Protein AF-A0A7W8P2T5-F1 (afdb_monomer)

Sequence (110 aa):
MDEAVARYMRSMHKDQQDLMAALVGTMAVGETKPWSVKHTLPIENGHGQVRVTRAVNSALALCKDFVFSVQDGDGLNAPERWFTASACQQDKGWKWATAEPAVARWGNLQ

Nearest PDB structures (foldseek):
  4hvn-assembly1_B  TM=5.488E-01  e=8.403E-01  Catenulispora acidiphila DSM 44928
  3oml-assembly1_A  TM=3.250E-01  e=1.442E+00  Drosophila melanogaster
  6tlb-assembly1_C-2  TM=4.219E-01  e=3.423E+00  Plasmodium falciparum 3D7

Foldseek 3Di:
DPVVVVVVVVLQDQVNQVQVQQVQQPDDAQDKDKDWDDDPDRQNIWIWMKHFHDWDDDPVWIKTKIKIWTFRDDDPPGDIFIKIFMWTADPVGIGTDDIGGPDPPPPDPD

pLDDT: mean 79.77, std 17.21, range [36.56, 97.88]

Secondary structure (DSSP, 8-state):
--HHHHHHHHT--HHHHHHHHHHHHHPPTT-EEEEEE--SSGGG-EEEEEEEEEEEE-SS-EEEEEEEEEESSSSTTPPEEEEEEEEEEETTEEEEEEEEE-----S---

Organism: NCBI:txid2782701

Solvent-accessible surface area (backbone atoms only — not comparable to full-atom values): 6421 Å² total; per-residue (Å²): 130,63,67,70,57,62,49,47,65,71,63,58,51,70,65,58,43,43,51,50,14,44,52,55,64,73,50,54,72,73,40,71,47,78,48,74,47,86,51,98,55,73,92,69,42,43,34,38,43,35,31,30,73,39,75,48,81,54,100,89,36,49,32,34,36,29,39,37,39,39,32,60,61,92,54,100,78,32,60,71,48,52,29,36,34,35,24,31,53,50,101,93,45,35,37,63,72,51,78,46,76,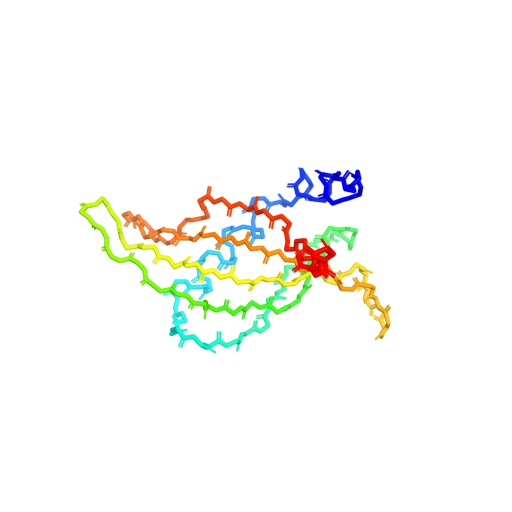55,69,84,89,83,80,80,92,123

Radius of gyration: 14.6 Å; Cα contacts (8 Å, |Δi|>4): 197; chains: 1; bounding box: 36×36×37 Å

Mean predicted aligned error: 8.07 Å

Structure (mmCIF, N/CA/C/O backbone):
data_AF-A0A7W8P2T5-F1
#
_entry.id   AF-A0A7W8P2T5-F1
#
loop_
_atom_site.group_PDB
_atom_site.id
_atom_site.type_symbol
_atom_site.label_atom_id
_atom_sit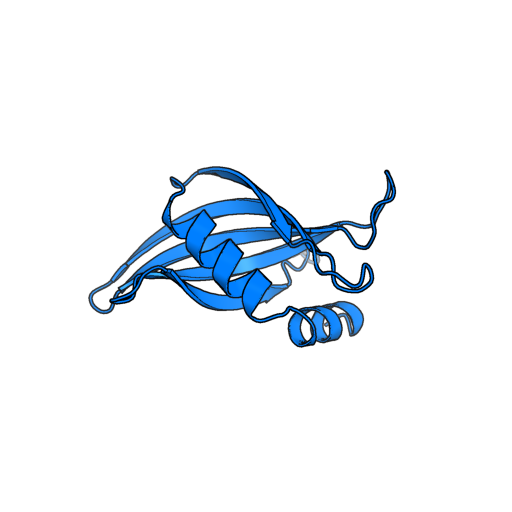e.label_alt_id
_atom_site.label_comp_id
_atom_site.label_asym_id
_atom_site.label_entity_id
_atom_site.label_seq_id
_atom_site.pdbx_PDB_ins_code
_atom_site.Cartn_x
_atom_site.Cartn_y
_atom_site.Cartn_z
_atom_site.occupancy
_atom_site.B_iso_or_equiv
_atom_site.auth_seq_id
_atom_site.auth_comp_id
_atom_site.auth_asym_id
_atom_site.auth_atom_id
_atom_site.pdbx_PDB_model_num
ATOM 1 N N . MET A 1 1 ? 6.102 19.279 -7.959 1.00 50.94 1 MET A N 1
ATOM 2 C CA . MET A 1 1 ? 5.703 17.860 -8.059 1.00 50.94 1 MET A CA 1
ATOM 3 C C . MET A 1 1 ? 6.198 17.367 -9.402 1.00 50.94 1 MET A C 1
ATOM 5 O O . MET A 1 1 ? 5.893 18.019 -10.389 1.00 50.94 1 MET A O 1
ATOM 9 N N . ASP A 1 2 ? 7.021 16.322 -9.433 1.00 56.97 2 ASP A N 1
ATOM 10 C CA . ASP A 1 2 ? 7.590 15.815 -10.683 1.00 56.97 2 ASP A CA 1
ATOM 11 C C . ASP A 1 2 ? 6.475 15.205 -11.556 1.00 56.97 2 ASP A C 1
ATOM 13 O O . ASP A 1 2 ? 5.709 14.344 -11.114 1.00 56.97 2 ASP A O 1
ATOM 17 N N . GLU A 1 3 ? 6.311 15.699 -12.779 1.00 52.81 3 GLU A N 1
ATOM 18 C CA . GLU A 1 3 ? 5.184 15.374 -13.660 1.00 52.81 3 GLU A CA 1
ATOM 19 C C . GLU A 1 3 ? 5.174 13.888 -14.065 1.00 52.81 3 GLU A C 1
ATOM 21 O O . GLU A 1 3 ? 4.124 13.298 -14.332 1.00 52.81 3 GLU A O 1
ATOM 26 N N . ALA A 1 4 ? 6.341 13.238 -14.059 1.00 54.31 4 ALA A N 1
ATOM 27 C CA . ALA A 1 4 ? 6.484 11.798 -14.275 1.00 54.31 4 ALA A CA 1
ATOM 28 C C . ALA A 1 4 ? 5.848 10.954 -13.154 1.00 54.31 4 ALA A C 1
ATOM 30 O O . ALA A 1 4 ? 5.284 9.889 -13.409 1.00 54.31 4 ALA A O 1
ATOM 31 N N . VAL A 1 5 ? 5.890 11.447 -11.917 1.00 54.03 5 VAL A N 1
ATOM 32 C CA . VAL A 1 5 ? 5.342 10.770 -10.736 1.00 54.03 5 VAL A CA 1
ATOM 33 C C . VAL A 1 5 ? 3.814 10.839 -10.736 1.00 54.03 5 VAL A C 1
ATOM 35 O O . VAL A 1 5 ? 3.142 9.825 -10.556 1.00 54.03 5 VAL A O 1
ATOM 38 N N . ALA A 1 6 ? 3.252 12.015 -11.023 1.00 54.16 6 ALA A N 1
ATOM 39 C CA . ALA A 1 6 ? 1.805 12.188 -11.143 1.00 54.16 6 ALA A CA 1
ATOM 40 C C . ALA A 1 6 ? 1.221 11.441 -12.355 1.00 54.16 6 ALA A C 1
ATOM 42 O O . ALA A 1 6 ? 0.070 11.014 -12.330 1.00 54.16 6 ALA A O 1
ATOM 43 N N . ARG A 1 7 ? 1.991 11.280 -13.439 1.00 59.25 7 ARG A N 1
ATOM 44 C CA . ARG A 1 7 ? 1.603 10.419 -14.568 1.00 59.25 7 ARG A CA 1
ATOM 45 C C . ARG A 1 7 ? 1.596 8.944 -14.182 1.00 59.25 7 ARG A C 1
ATOM 47 O O . ARG A 1 7 ? 0.614 8.281 -14.480 1.00 59.25 7 ARG A O 1
ATOM 54 N N . TYR A 1 8 ? 2.610 8.467 -13.460 1.00 61.22 8 TYR A N 1
ATOM 55 C CA . TYR A 1 8 ? 2.659 7.066 -13.044 1.00 61.22 8 TYR A CA 1
ATOM 56 C C . TYR A 1 8 ? 1.529 6.694 -12.075 1.00 61.22 8 TYR A C 1
ATOM 58 O O . TYR A 1 8 ? 0.874 5.678 -12.250 1.00 61.22 8 TYR A O 1
ATOM 66 N N . MET A 1 9 ? 1.221 7.549 -11.095 1.00 60.06 9 MET A N 1
ATOM 67 C CA . MET A 1 9 ? 0.076 7.302 -10.205 1.00 60.06 9 MET A CA 1
ATOM 68 C C . MET A 1 9 ? -1.261 7.297 -10.957 1.00 60.06 9 MET A C 1
ATOM 70 O O . MET A 1 9 ? -2.161 6.547 -10.593 1.00 60.06 9 MET A O 1
ATOM 74 N N . ARG A 1 10 ? -1.386 8.096 -12.027 1.00 61.06 10 ARG A N 1
ATOM 75 C CA . ARG A 1 10 ? -2.550 8.055 -12.928 1.00 61.06 10 ARG A CA 1
ATOM 76 C C . ARG A 1 10 ? -2.601 6.779 -13.772 1.00 61.06 10 ARG A C 1
ATOM 78 O O . ARG A 1 10 ? -3.693 6.375 -14.149 1.00 61.06 10 ARG A O 1
ATOM 85 N N . SER A 1 11 ? -1.452 6.169 -14.060 1.00 61.09 11 SER A N 1
ATOM 86 C CA . SER A 1 11 ? -1.336 4.919 -14.814 1.00 61.09 11 SER A CA 1
ATOM 87 C C . SER A 1 11 ? -1.192 3.677 -13.934 1.00 61.09 11 SER A C 1
ATOM 89 O O . SER A 1 11 ? -0.951 2.607 -14.473 1.00 61.09 11 SER A O 1
ATOM 91 N N . MET A 1 12 ? -1.275 3.775 -12.602 1.00 68.69 12 MET A N 1
ATOM 92 C CA . MET A 1 12 ? -1.250 2.584 -11.755 1.00 68.69 12 MET A CA 1
ATOM 93 C C . MET A 1 12 ? -2.602 1.891 -11.871 1.00 68.69 12 MET A C 1
ATOM 95 O O . MET A 1 12 ? -3.642 2.463 -11.531 1.00 68.69 12 MET A O 1
ATOM 99 N N . HIS A 1 13 ? -2.583 0.670 -12.388 1.00 75.75 13 HIS A N 1
ATOM 100 C CA . HIS A 1 13 ? -3.805 -0.034 -12.724 1.00 75.75 13 HIS A CA 1
ATOM 101 C C . HIS A 1 13 ? -4.482 -0.583 -11.465 1.00 75.75 13 HIS A C 1
ATOM 103 O O . HIS A 1 13 ? -3.870 -0.834 -10.422 1.00 75.75 13 HIS A O 1
ATOM 109 N N . LYS A 1 14 ? -5.806 -0.712 -11.548 1.00 82.06 14 LYS A N 1
ATOM 110 C CA . LYS A 1 14 ? -6.657 -1.110 -10.424 1.00 82.06 14 LYS A CA 1
ATOM 111 C C . LYS A 1 14 ? -6.260 -2.469 -9.834 1.00 82.06 14 LYS A C 1
ATOM 113 O O . LYS A 1 14 ? -6.380 -2.678 -8.631 1.00 82.06 14 LYS A O 1
ATOM 118 N N . ASP A 1 15 ? -5.792 -3.377 -10.671 1.00 82.50 15 ASP A N 1
ATOM 119 C CA . ASP A 1 15 ? -5.341 -4.711 -10.297 1.00 82.50 15 ASP A CA 1
ATOM 120 C C . ASP A 1 15 ? -4.038 -4.685 -9.474 1.00 82.50 15 ASP A C 1
ATOM 122 O O . ASP A 1 15 ? -3.924 -5.428 -8.502 1.00 82.50 15 ASP A O 1
ATOM 126 N N . GLN A 1 16 ? -3.108 -3.770 -9.771 1.00 85.44 16 GLN A N 1
ATOM 127 C CA . GLN A 1 16 ? -1.910 -3.527 -8.959 1.00 85.44 16 GLN A CA 1
ATOM 128 C C . GLN A 1 16 ? -2.284 -3.013 -7.566 1.00 85.44 16 GLN A C 1
ATOM 130 O O . GLN A 1 16 ? -1.767 -3.502 -6.559 1.00 85.44 16 GLN A O 1
ATOM 135 N N . GLN A 1 17 ? -3.225 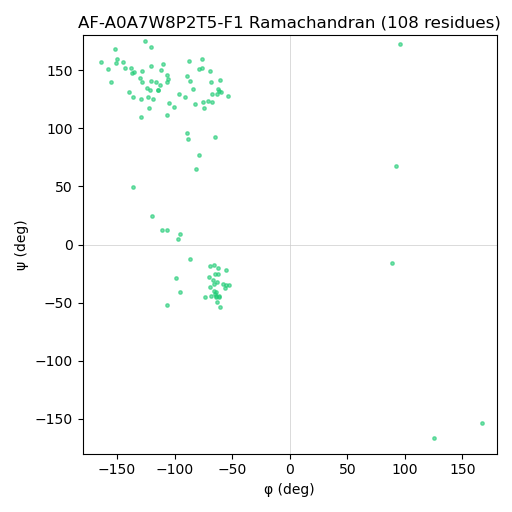-2.068 -7.495 1.00 88.75 17 GLN A N 1
ATOM 136 C CA . GLN A 1 17 ? -3.736 -1.548 -6.225 1.00 88.75 17 GLN A CA 1
ATOM 137 C C . GLN A 1 17 ? -4.458 -2.632 -5.415 1.00 88.75 17 GLN A C 1
ATOM 139 O O . GLN A 1 17 ? -4.223 -2.765 -4.213 1.00 88.75 17 GLN A O 1
ATOM 144 N N . ASP A 1 18 ? -5.316 -3.428 -6.059 1.00 91.12 18 ASP A N 1
ATOM 145 C CA . ASP A 1 18 ? -6.043 -4.519 -5.408 1.00 91.12 18 ASP A CA 1
ATOM 146 C C . ASP A 1 18 ? -5.074 -5.625 -4.925 1.00 91.12 18 ASP A C 1
ATOM 148 O O . ASP A 1 18 ? -5.218 -6.106 -3.797 1.00 91.12 18 ASP A O 1
ATOM 152 N N . LEU A 1 19 ? -4.043 -5.977 -5.709 1.00 91.56 19 LEU A N 1
ATOM 153 C CA . LEU A 1 19 ? -3.003 -6.937 -5.313 1.00 91.56 19 LEU A CA 1
ATOM 154 C C . LEU A 1 19 ? -2.196 -6.439 -4.113 1.00 91.56 19 LEU A C 1
ATOM 156 O O . LEU A 1 19 ? -2.026 -7.171 -3.137 1.00 91.56 19 LEU A O 1
ATOM 160 N N . MET A 1 20 ? -1.709 -5.198 -4.159 1.00 91.75 20 MET A N 1
ATOM 161 C CA . MET A 1 20 ? -0.931 -4.632 -3.059 1.00 91.75 20 MET A CA 1
ATOM 162 C C . MET A 1 20 ? -1.769 -4.500 -1.787 1.00 91.75 20 MET A C 1
ATOM 164 O O . MET A 1 20 ? -1.286 -4.845 -0.711 1.00 91.75 20 MET A O 1
ATOM 168 N N . ALA A 1 21 ? -3.031 -4.070 -1.894 1.00 95.06 21 ALA A N 1
ATOM 169 C CA . ALA A 1 21 ? -3.928 -3.990 -0.746 1.00 95.06 21 ALA A CA 1
ATOM 170 C C . ALA A 1 21 ? -4.153 -5.370 -0.108 1.00 95.06 21 ALA A C 1
ATOM 172 O O . ALA A 1 21 ? -4.054 -5.502 1.114 1.00 95.06 21 ALA A O 1
ATOM 173 N N . ALA A 1 22 ? -4.384 -6.408 -0.918 1.00 95.50 22 ALA A N 1
ATOM 174 C CA . ALA A 1 22 ? -4.514 -7.778 -0.431 1.00 95.50 22 ALA A CA 1
ATOM 175 C C . ALA A 1 22 ? -3.226 -8.270 0.251 1.00 95.50 22 ALA A C 1
ATOM 177 O O . ALA A 1 22 ? -3.284 -8.811 1.357 1.00 95.50 22 ALA A O 1
ATOM 178 N N . LEU A 1 23 ? -2.064 -8.025 -0.362 1.00 96.44 23 LEU A N 1
ATOM 179 C CA . LEU A 1 23 ? -0.760 -8.404 0.181 1.00 96.44 23 LEU A CA 1
ATOM 180 C C . LEU A 1 23 ? -0.500 -7.729 1.537 1.00 96.44 23 LEU A C 1
ATOM 182 O O . LEU A 1 23 ? -0.279 -8.421 2.532 1.00 96.44 23 LEU A O 1
ATOM 186 N N . VAL A 1 24 ? -0.621 -6.400 1.604 1.00 97.19 24 VAL A N 1
ATOM 187 C CA . VAL A 1 24 ? -0.480 -5.594 2.833 1.00 97.19 24 VAL A CA 1
ATOM 188 C C . VAL A 1 24 ? -1.442 -6.062 3.924 1.00 97.19 24 VAL A C 1
ATOM 190 O O . VAL A 1 24 ? -1.083 -6.127 5.106 1.00 97.19 24 VAL A O 1
ATOM 193 N N . GLY A 1 25 ? -2.655 -6.455 3.540 1.00 96.31 25 GLY A N 1
ATOM 194 C CA . GLY A 1 25 ? -3.648 -7.001 4.452 1.00 96.31 25 GLY A CA 1
ATOM 195 C C . GLY A 1 25 ? -3.163 -8.211 5.250 1.00 96.31 25 GLY A C 1
ATOM 196 O O . GLY A 1 25 ? -3.468 -8.321 6.439 1.00 96.31 25 GLY A O 1
ATOM 197 N N . THR A 1 26 ? -2.321 -9.050 4.643 1.00 96.62 26 THR A N 1
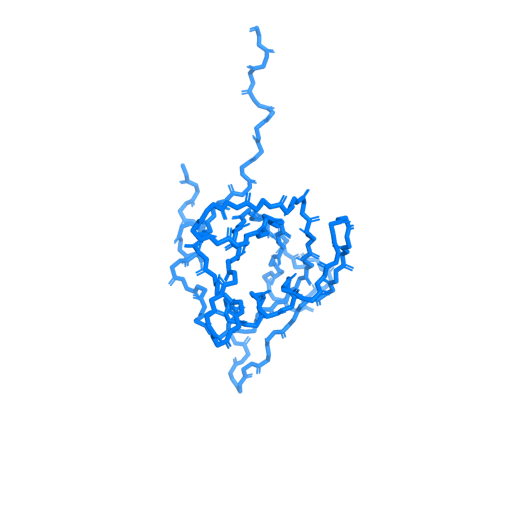ATOM 198 C CA . THR A 1 26 ? -1.734 -10.244 5.280 1.00 96.62 26 THR A CA 1
ATOM 199 C C . THR A 1 26 ? -0.445 -9.981 6.062 1.00 96.62 26 THR A C 1
ATOM 201 O O . THR A 1 26 ? -0.003 -10.849 6.806 1.00 96.62 26 THR A O 1
ATOM 204 N N . MET A 1 27 ? 0.168 -8.805 5.904 1.00 97.88 27 MET A N 1
ATOM 205 C CA . MET A 1 27 ? 1.499 -8.512 6.447 1.00 97.88 27 MET A CA 1
ATOM 206 C C . MET A 1 27 ? 1.461 -7.932 7.865 1.00 97.88 27 MET A C 1
ATOM 208 O O . MET A 1 27 ? 0.575 -7.143 8.201 1.00 97.88 27 MET A O 1
ATOM 212 N N . ALA A 1 28 ? 2.442 -8.262 8.698 1.00 97.12 28 ALA A N 1
ATOM 213 C CA . ALA A 1 28 ? 2.658 -7.591 9.979 1.00 97.12 28 ALA A CA 1
ATOM 214 C C . ALA A 1 28 ? 3.319 -6.212 9.787 1.00 97.12 28 ALA A C 1
ATOM 216 O O . ALA A 1 28 ? 3.954 -5.943 8.767 1.00 97.12 28 ALA A O 1
ATOM 217 N N . VAL A 1 29 ? 3.205 -5.326 10.784 1.00 97.50 29 VAL A N 1
ATOM 218 C CA . VAL A 1 29 ? 3.958 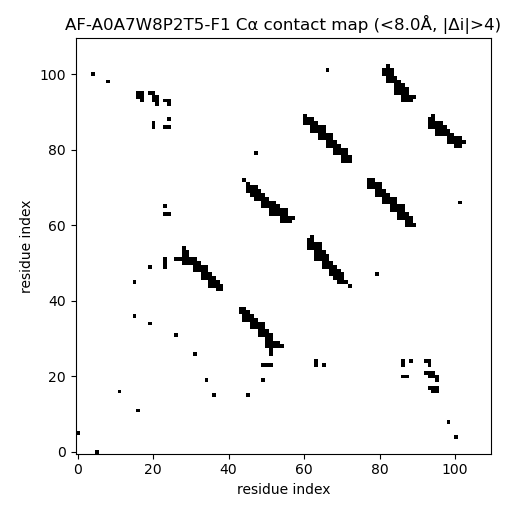-4.057 10.785 1.00 97.50 29 VAL A CA 1
ATOM 219 C C . VAL A 1 29 ? 5.460 -4.357 10.799 1.00 97.50 29 VAL A C 1
ATOM 221 O O . VAL A 1 29 ? 5.919 -5.176 11.589 1.00 97.50 29 VAL A O 1
ATOM 224 N N . GLY A 1 30 ? 6.219 -3.695 9.924 1.00 96.44 30 GLY A N 1
ATOM 225 C CA . GLY A 1 30 ? 7.655 -3.910 9.726 1.00 96.44 30 GLY A CA 1
ATOM 226 C C . GLY A 1 30 ? 7.995 -4.982 8.685 1.00 96.44 30 GLY A C 1
ATOM 227 O O . GLY A 1 30 ? 9.120 -5.003 8.186 1.00 96.44 30 GLY A O 1
ATOM 228 N N . GLU A 1 31 ? 7.038 -5.830 8.301 1.00 97.62 31 GLU A N 1
ATOM 229 C CA . GLU A 1 31 ? 7.255 -6.857 7.284 1.00 97.62 31 GLU A CA 1
ATOM 230 C C . GLU A 1 31 ? 7.451 -6.224 5.901 1.00 97.62 31 GLU A C 1
ATOM 232 O O . GLU A 1 31 ? 6.762 -5.266 5.543 1.00 97.62 31 GLU A O 1
ATOM 237 N N . THR A 1 32 ? 8.391 -6.773 5.127 1.00 97.56 32 THR A N 1
ATOM 238 C CA . THR A 1 32 ? 8.680 -6.373 3.743 1.00 97.56 32 THR A CA 1
ATOM 239 C C . THR A 1 32 ? 8.500 -7.577 2.826 1.00 97.56 32 THR A C 1
ATOM 241 O O . THR A 1 32 ? 8.999 -8.658 3.138 1.00 97.56 32 THR A O 1
ATOM 244 N N . LYS A 1 33 ? 7.794 -7.403 1.706 1.00 96.31 33 LYS A N 1
ATOM 245 C CA . LYS A 1 33 ? 7.580 -8.450 0.698 1.00 96.31 33 LYS A CA 1
ATOM 246 C C . LYS A 1 33 ? 7.736 -7.895 -0.718 1.00 96.31 33 LYS A C 1
ATOM 248 O O . LYS A 1 33 ? 7.362 -6.744 -0.951 1.00 96.31 33 LYS A O 1
ATOM 253 N N . PRO A 1 34 ? 8.217 -8.708 -1.673 1.00 94.06 34 PRO A N 1
ATOM 254 C CA . PRO A 1 34 ? 8.157 -8.344 -3.077 1.00 94.06 34 PRO A CA 1
ATOM 255 C C . PRO A 1 34 ? 6.706 -8.367 -3.568 1.00 94.06 34 PRO A C 1
ATOM 257 O O . PRO A 1 34 ? 5.898 -9.184 -3.119 1.00 94.06 34 PRO A O 1
ATOM 260 N N . TRP A 1 35 ? 6.391 -7.510 -4.533 1.00 91.06 35 TRP A N 1
ATOM 261 C CA . TRP A 1 35 ? 5.147 -7.567 -5.293 1.00 91.06 35 TRP A CA 1
ATOM 262 C C . TRP A 1 35 ? 5.457 -7.535 -6.789 1.00 91.06 35 TRP A C 1
ATOM 264 O O . TRP A 1 35 ? 6.463 -6.971 -7.222 1.00 91.06 35 TRP A O 1
ATOM 274 N N . SER A 1 36 ? 4.604 -8.175 -7.583 1.00 87.94 36 SER A N 1
ATOM 275 C CA . SER A 1 36 ? 4.686 -8.128 -9.037 1.00 87.94 36 SER A CA 1
ATOM 276 C C . SER A 1 36 ? 3.319 -8.411 -9.642 1.00 87.94 36 SER A C 1
ATOM 278 O O . SER A 1 36 ? 2.598 -9.294 -9.177 1.00 87.94 36 SER A O 1
ATOM 280 N N . VAL A 1 37 ? 2.988 -7.673 -10.694 1.00 81.94 37 VAL A N 1
ATOM 281 C CA . VAL A 1 37 ? 1.871 -7.953 -11.590 1.00 81.94 37 VAL A CA 1
ATOM 282 C C . VAL A 1 37 ? 2.442 -8.184 -12.979 1.00 81.94 37 VAL A C 1
ATOM 284 O O . VAL A 1 37 ? 3.170 -7.340 -13.504 1.00 81.94 37 VAL A O 1
ATOM 287 N N . LYS A 1 38 ? 2.100 -9.333 -13.563 1.00 71.81 38 LYS A N 1
ATOM 288 C CA . LYS A 1 38 ? 2.436 -9.672 -14.945 1.00 71.81 38 LYS A CA 1
ATOM 289 C C . LYS A 1 38 ? 1.181 -9.580 -15.800 1.00 71.81 38 LYS A C 1
ATOM 291 O O . LYS A 1 38 ? 0.283 -10.409 -15.668 1.00 71.81 38 LYS A O 1
ATOM 296 N N . HIS A 1 39 ? 1.148 -8.592 -16.680 1.00 65.56 39 HIS A N 1
ATOM 297 C CA . HIS A 1 39 ? 0.155 -8.460 -17.731 1.00 65.56 39 HIS A CA 1
ATOM 298 C C . HIS A 1 39 ? 0.594 -9.224 -18.986 1.00 65.56 39 HIS A C 1
ATOM 300 O O . HIS A 1 39 ? 1.778 -9.479 -19.208 1.00 65.56 39 HIS A O 1
ATOM 306 N N . THR A 1 40 ? -0.368 -9.584 -19.841 1.00 54.25 40 THR A N 1
ATOM 307 C CA . THR A 1 40 ? -0.090 -10.210 -21.147 1.00 54.25 40 THR A CA 1
ATOM 308 C C . THR A 1 40 ? 0.716 -9.282 -22.068 1.00 54.25 40 THR A C 1
ATOM 310 O O . THR A 1 40 ? 1.447 -9.765 -22.930 1.00 54.25 40 THR A O 1
ATOM 313 N N . LEU A 1 41 ? 0.624 -7.960 -21.867 1.00 47.97 41 LEU A N 1
ATOM 314 C CA . LEU A 1 41 ? 1.431 -6.947 -22.548 1.00 47.97 41 LEU A CA 1
ATOM 315 C C . LEU A 1 41 ? 2.505 -6.393 -21.585 1.00 47.97 41 LEU A C 1
ATOM 317 O O . LEU A 1 41 ? 2.144 -5.846 -20.544 1.00 47.97 41 LEU A O 1
ATOM 321 N N . PRO A 1 42 ? 3.813 -6.486 -21.908 1.00 54.19 42 PRO A N 1
ATOM 322 C CA . PRO A 1 42 ? 4.892 -6.197 -20.952 1.00 54.19 42 PRO A CA 1
ATOM 323 C C . PRO A 1 42 ? 5.014 -4.743 -20.478 1.00 54.19 42 PRO A C 1
ATOM 325 O O . PRO A 1 42 ? 5.669 -4.483 -19.476 1.00 54.19 42 PRO A O 1
ATOM 328 N N . ILE A 1 43 ? 4.408 -3.794 -21.196 1.00 50.56 43 ILE A N 1
ATOM 329 C CA . ILE A 1 43 ? 4.554 -2.346 -20.958 1.00 50.56 43 ILE A CA 1
ATOM 330 C C . ILE A 1 43 ? 3.883 -1.916 -19.636 1.00 50.56 43 ILE A C 1
ATOM 332 O O . ILE A 1 43 ? 4.208 -0.870 -19.084 1.00 50.56 43 ILE A O 1
ATOM 336 N N . GLU A 1 44 ? 2.986 -2.746 -19.099 1.00 57.34 44 GLU A N 1
ATOM 337 C CA . GLU A 1 44 ? 2.208 -2.481 -17.881 1.00 57.34 44 GLU A CA 1
ATOM 338 C C . GLU A 1 44 ? 2.619 -3.385 -16.705 1.00 57.34 44 GLU A C 1
ATOM 340 O O . GLU A 1 44 ? 1.916 -3.482 -15.693 1.00 57.34 44 GLU A O 1
ATOM 345 N N . ASN A 1 45 ? 3.746 -4.092 -16.824 1.00 68.62 45 ASN A N 1
ATOM 346 C CA . ASN A 1 45 ? 4.269 -4.903 -15.731 1.00 68.62 45 ASN A CA 1
ATOM 347 C C . ASN A 1 45 ? 4.810 -3.988 -14.629 1.00 68.62 45 ASN A C 1
ATOM 349 O O . ASN A 1 45 ? 5.693 -3.168 -14.857 1.00 68.62 45 ASN A O 1
ATOM 353 N N . GLY A 1 46 ? 4.286 -4.151 -13.416 1.00 75.06 46 GLY A N 1
ATOM 354 C CA . GLY A 1 46 ? 4.790 -3.467 -12.228 1.00 75.06 46 GLY A CA 1
ATOM 355 C C . GLY A 1 46 ? 5.415 -4.477 -11.285 1.00 75.06 46 GLY A C 1
ATOM 356 O O . GLY A 1 46 ? 4.861 -5.558 -11.082 1.00 75.06 46 GLY A O 1
ATOM 357 N N . HIS A 1 47 ? 6.561 -4.140 -10.710 1.00 86.19 47 HIS A N 1
ATOM 358 C CA . HIS A 1 47 ? 7.165 -4.916 -9.637 1.00 86.19 47 HIS A CA 1
ATOM 359 C C . HIS A 1 47 ? 7.973 -4.021 -8.703 1.00 86.19 47 HIS A C 1
ATOM 361 O O . HIS A 1 47 ? 8.370 -2.913 -9.065 1.00 86.19 47 HIS A O 1
ATOM 367 N N . GLY A 1 48 ? 8.211 -4.511 -7.492 1.00 90.06 48 GLY A N 1
ATOM 368 C CA . GLY A 1 48 ? 9.003 -3.809 -6.494 1.00 90.06 48 GLY A CA 1
ATOM 369 C C . GLY A 1 48 ? 8.855 -4.431 -5.116 1.00 90.06 48 GLY A C 1
ATOM 370 O O . GLY A 1 48 ? 8.564 -5.620 -4.972 1.00 90.06 48 GLY A O 1
ATOM 371 N N . GLN A 1 49 ? 9.064 -3.617 -4.090 1.00 93.56 49 GLN A N 1
ATOM 372 C CA . GLN A 1 49 ? 8.929 -3.996 -2.689 1.00 93.56 49 GLN A CA 1
ATOM 373 C C . GLN A 1 49 ? 7.742 -3.280 -2.062 1.00 93.56 49 GLN A C 1
ATOM 375 O O . GLN A 1 49 ? 7.407 -2.164 -2.440 1.00 93.56 49 GLN A O 1
ATOM 380 N N . VAL A 1 50 ? 7.122 -3.905 -1.071 1.00 95.12 50 VAL A N 1
ATOM 381 C CA . VAL A 1 50 ? 6.142 -3.272 -0.193 1.00 95.12 50 VAL A CA 1
ATOM 382 C C . VAL A 1 50 ? 6.525 -3.530 1.258 1.00 95.12 50 VAL A C 1
ATOM 384 O O . VAL A 1 50 ? 6.954 -4.630 1.601 1.00 95.12 50 VAL A O 1
ATOM 387 N N . ARG A 1 51 ? 6.373 -2.522 2.120 1.00 97.19 51 ARG A N 1
ATOM 388 C CA . ARG A 1 51 ? 6.614 -2.622 3.563 1.00 97.19 51 ARG A CA 1
ATOM 389 C C . ARG A 1 51 ? 5.509 -1.943 4.350 1.00 97.19 51 ARG A C 1
ATOM 391 O O . ARG A 1 51 ? 5.266 -0.752 4.164 1.00 97.19 51 ARG A O 1
ATOM 398 N N . VAL A 1 52 ? 4.914 -2.663 5.298 1.00 97.75 52 VAL A N 1
ATOM 399 C CA . VAL A 1 52 ? 3.936 -2.079 6.229 1.00 97.75 52 VAL A CA 1
ATOM 400 C C . VAL A 1 52 ? 4.671 -1.240 7.266 1.00 97.75 52 VAL A C 1
ATOM 402 O O . VAL A 1 52 ? 5.544 -1.737 7.976 1.00 97.75 52 VAL A O 1
ATOM 405 N N . THR A 1 53 ? 4.326 0.038 7.367 1.00 96.81 53 THR A N 1
ATOM 406 C CA . THR A 1 53 ? 4.961 0.981 8.298 1.00 96.81 53 THR A CA 1
ATOM 407 C C . THR A 1 53 ? 4.145 1.177 9.565 1.00 96.81 53 THR A C 1
ATOM 409 O O . THR A 1 53 ? 4.715 1.462 10.618 1.00 96.81 53 THR A O 1
ATOM 412 N N . ARG A 1 54 ? 2.820 1.020 9.486 1.00 96.56 54 ARG A N 1
ATOM 413 C CA . ARG A 1 54 ? 1.916 1.225 10.618 1.00 96.56 54 ARG A CA 1
ATOM 414 C C . ARG A 1 54 ? 0.606 0.477 10.421 1.00 96.56 54 ARG A C 1
ATOM 416 O O . ARG A 1 54 ? 0.149 0.321 9.295 1.00 96.56 54 ARG A O 1
ATOM 423 N N . ALA A 1 55 ? -0.023 0.082 11.523 1.00 96.62 55 ALA A N 1
ATOM 424 C CA . ALA A 1 55 ? -1.432 -0.287 11.564 1.00 96.62 55 ALA A CA 1
ATOM 425 C C . ALA A 1 55 ? -2.187 0.723 12.436 1.00 96.62 55 ALA A C 1
ATOM 427 O O . ALA A 1 55 ? -1.734 1.064 13.529 1.00 96.62 55 ALA A O 1
ATOM 428 N N . VAL A 1 56 ? -3.321 1.209 11.943 1.00 94.19 56 VAL A N 1
ATOM 429 C CA . VAL A 1 56 ? -4.191 2.171 12.616 1.00 94.19 56 VAL A CA 1
ATOM 430 C C . VAL A 1 56 ? -5.567 1.539 12.745 1.00 94.19 56 VAL A C 1
ATOM 432 O O . VAL A 1 56 ? -6.212 1.238 11.743 1.00 94.19 56 VAL A O 1
ATOM 435 N N . ASN A 1 57 ? -6.018 1.332 13.980 1.00 93.75 57 ASN A N 1
ATOM 436 C CA . ASN A 1 57 ? -7.366 0.854 14.255 1.00 93.75 57 ASN A CA 1
ATOM 437 C C . ASN A 1 57 ? -8.247 2.040 14.658 1.00 93.75 57 ASN A C 1
ATOM 439 O O . ASN A 1 57 ? -7.962 2.709 15.651 1.00 93.75 57 ASN A O 1
ATOM 443 N N . SER A 1 58 ? -9.291 2.309 13.880 1.00 89.25 58 SER A N 1
ATOM 444 C CA . SER A 1 58 ? -10.251 3.387 14.130 1.00 89.25 58 SER A CA 1
ATOM 445 C C . SER A 1 58 ? -11.661 2.826 14.297 1.00 89.25 58 SER A C 1
ATOM 447 O O . SER A 1 58 ? -11.912 1.664 13.992 1.00 89.25 58 SER A O 1
ATOM 449 N N . ALA A 1 59 ? -12.607 3.666 14.725 1.00 87.94 59 ALA A N 1
ATOM 450 C CA . ALA A 1 59 ? -14.016 3.278 14.799 1.00 87.94 59 ALA A CA 1
ATOM 451 C C . ALA A 1 59 ? -14.629 2.922 13.428 1.00 87.94 59 ALA A C 1
ATOM 453 O O . ALA A 1 59 ? -15.658 2.257 13.382 1.00 87.94 59 ALA A O 1
ATOM 454 N N . LEU A 1 60 ? -14.020 3.375 12.324 1.00 85.81 60 LEU A N 1
ATOM 455 C CA . LEU A 1 60 ? -14.528 3.162 10.966 1.00 85.81 60 LEU A CA 1
ATOM 456 C C . LEU A 1 60 ? -13.901 1.939 10.291 1.00 85.81 60 LEU A C 1
ATOM 458 O O . LEU A 1 60 ? -14.591 1.209 9.588 1.00 85.81 60 LEU A O 1
ATOM 462 N N . ALA A 1 61 ? -12.593 1.739 10.469 1.00 91.62 61 ALA A N 1
ATOM 463 C CA . ALA A 1 61 ? -11.854 0.654 9.835 1.00 91.62 61 ALA A CA 1
ATOM 464 C C . ALA A 1 61 ? -10.496 0.406 10.503 1.00 91.62 61 ALA A C 1
ATOM 466 O O . ALA A 1 61 ? -9.883 1.313 11.084 1.00 91.62 61 ALA A O 1
ATOM 467 N N . LEU A 1 62 ? -9.996 -0.817 10.316 1.00 95.25 62 LEU A N 1
ATOM 468 C CA . LEU A 1 62 ? -8.583 -1.142 10.447 1.00 95.25 62 LEU A CA 1
ATOM 469 C C . LEU A 1 62 ? -7.873 -0.775 9.140 1.00 95.25 62 LEU A C 1
ATOM 471 O O . LEU A 1 62 ? -8.197 -1.318 8.086 1.00 95.25 62 LEU A O 1
ATOM 475 N N . CYS A 1 63 ? -6.884 0.109 9.210 1.00 96.56 63 CYS A N 1
ATOM 476 C CA . CYS A 1 63 ? -6.052 0.486 8.073 1.00 96.56 63 CYS A CA 1
ATOM 477 C C . CYS A 1 63 ? -4.577 0.182 8.343 1.00 96.56 63 CYS A C 1
ATOM 479 O O . CYS A 1 63 ? -4.120 0.154 9.486 1.00 96.56 63 CYS A O 1
ATOM 481 N N . LYS A 1 64 ? -3.820 -0.046 7.275 1.00 97.62 64 LYS A N 1
ATOM 482 C CA . LYS A 1 64 ? -2.370 -0.194 7.294 1.00 97.62 64 LYS A CA 1
ATOM 483 C C . LYS A 1 64 ? -1.759 0.829 6.359 1.00 97.62 64 LYS A C 1
ATOM 485 O O . LYS A 1 64 ? -2.116 0.868 5.182 1.00 97.62 64 LYS A O 1
ATOM 490 N N . ASP A 1 65 ? -0.823 1.600 6.890 1.00 96.25 65 ASP A N 1
ATOM 491 C CA . ASP A 1 65 ? 0.040 2.456 6.091 1.00 96.25 65 ASP A CA 1
ATOM 492 C C . ASP A 1 65 ? 1.236 1.632 5.628 1.00 96.25 65 ASP A C 1
ATOM 494 O O . ASP A 1 65 ? 1.779 0.801 6.369 1.00 96.25 65 ASP A O 1
ATOM 498 N N . PHE A 1 66 ? 1.654 1.857 4.393 1.00 95.62 66 PHE A N 1
ATOM 499 C CA . PHE A 1 66 ? 2.772 1.159 3.794 1.00 95.62 66 PHE A CA 1
ATOM 500 C C . PHE A 1 66 ? 3.560 2.070 2.861 1.00 95.62 66 PHE A C 1
ATOM 502 O O . PHE A 1 66 ? 3.069 3.074 2.346 1.00 95.62 66 PHE A O 1
ATOM 509 N N . VAL A 1 67 ? 4.818 1.700 2.661 1.00 94.50 67 VAL A N 1
ATOM 510 C CA . VAL A 1 67 ? 5.639 2.217 1.570 1.00 94.50 67 VAL A CA 1
ATOM 511 C C . VAL A 1 67 ? 5.778 1.131 0.525 1.00 94.50 67 VAL A C 1
ATOM 513 O O . VAL A 1 67 ? 5.898 -0.045 0.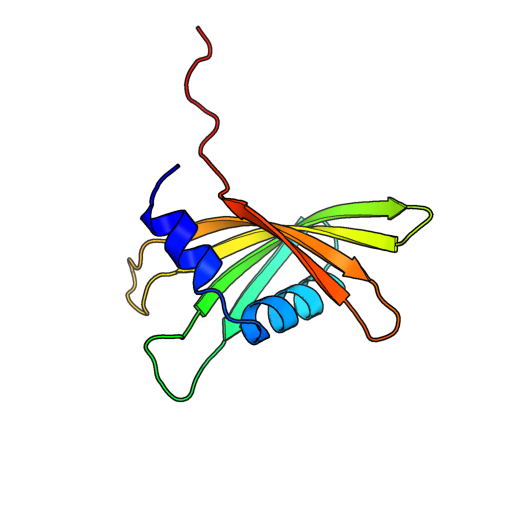872 1.00 94.50 67 VAL A O 1
ATOM 516 N N . PHE A 1 68 ? 5.767 1.508 -0.743 1.00 91.88 68 PHE A N 1
ATOM 517 C CA . PHE A 1 68 ? 6.037 0.579 -1.826 1.00 91.88 68 PHE A CA 1
ATOM 518 C C . PHE A 1 68 ? 6.925 1.227 -2.874 1.00 91.88 68 PHE A C 1
ATOM 520 O O . PHE A 1 68 ? 6.934 2.450 -3.038 1.00 91.88 68 PHE A O 1
ATOM 527 N N . SER A 1 69 ? 7.681 0.387 -3.558 1.00 89.00 69 SER A N 1
ATOM 528 C CA . SER A 1 69 ? 8.506 0.774 -4.678 1.00 89.00 69 SER A CA 1
ATOM 529 C C . SER A 1 69 ? 7.965 0.220 -5.983 1.00 89.00 69 SER A C 1
ATOM 531 O O . SER A 1 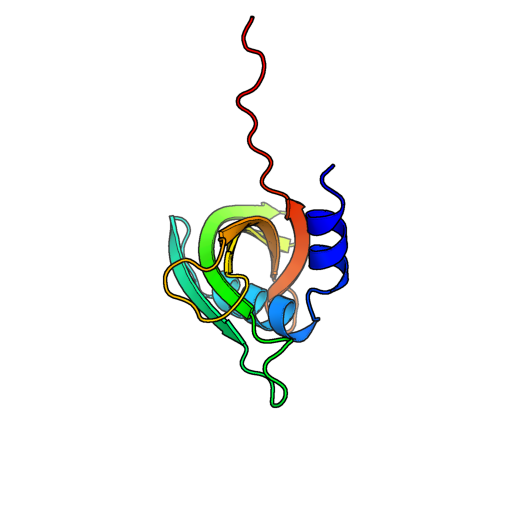69 ? 7.263 -0.791 -5.996 1.00 89.00 69 SER A O 1
ATOM 533 N N . VAL A 1 70 ? 8.301 0.896 -7.072 1.00 84.44 70 VAL A N 1
ATOM 534 C CA . VAL A 1 70 ? 8.031 0.486 -8.446 1.00 84.44 70 VAL A CA 1
ATOM 535 C C . VAL A 1 70 ? 9.342 0.570 -9.209 1.00 84.44 70 VAL A C 1
ATOM 537 O O . VAL A 1 70 ? 9.953 1.639 -9.252 1.00 84.44 70 VAL A O 1
ATOM 540 N N . GLN A 1 71 ? 9.737 -0.527 -9.840 1.00 82.62 71 GLN A N 1
ATOM 541 C CA . GLN A 1 71 ? 10.846 -0.570 -10.786 1.00 82.62 71 GLN A CA 1
ATOM 542 C C . GLN A 1 71 ? 10.320 -0.324 -12.203 1.00 82.62 71 GLN A C 1
ATOM 544 O O . GLN A 1 71 ? 9.357 -0.957 -12.641 1.00 82.62 71 GLN A O 1
ATOM 549 N N . ASP A 1 72 ? 10.915 0.649 -12.893 1.00 70.31 72 ASP A N 1
ATOM 550 C CA . ASP A 1 72 ? 10.542 1.024 -14.259 1.00 70.31 72 ASP A CA 1
ATOM 551 C C . ASP A 1 72 ? 11.335 0.187 -15.281 1.00 70.31 72 ASP A C 1
ATOM 553 O O . ASP A 1 72 ? 12.458 0.531 -15.661 1.00 70.31 72 ASP A O 1
ATOM 557 N N . GLY A 1 73 ? 10.759 -0.952 -15.675 1.00 66.44 73 GLY A N 1
ATOM 558 C CA . GLY A 1 73 ? 11.362 -1.933 -16.585 1.00 66.44 73 GLY A CA 1
ATOM 559 C C . GLY A 1 73 ? 12.078 -3.095 -15.882 1.00 66.44 73 GLY A C 1
ATOM 560 O O . GLY A 1 73 ? 12.252 -3.093 -14.671 1.00 66.44 73 GLY A O 1
ATOM 561 N N . ASP A 1 74 ? 12.504 -4.099 -16.657 1.00 67.00 74 ASP A N 1
ATOM 562 C CA . ASP A 1 74 ? 13.049 -5.377 -16.145 1.00 67.00 74 ASP A CA 1
ATOM 563 C C . ASP A 1 74 ? 14.596 -5.418 -16.057 1.00 67.00 74 ASP A C 1
ATOM 565 O O . ASP A 1 74 ? 15.203 -6.475 -15.872 1.00 67.00 74 ASP A O 1
ATOM 569 N N . GLY A 1 75 ? 15.271 -4.281 -16.255 1.00 63.38 75 GLY A N 1
ATOM 570 C CA . GLY A 1 75 ? 16.735 -4.199 -16.246 1.00 63.38 75 GLY A CA 1
ATOM 571 C C . GLY A 1 75 ? 17.329 -4.183 -14.834 1.00 63.38 75 GLY A C 1
ATOM 572 O O . GLY A 1 75 ? 16.737 -3.627 -13.918 1.00 63.38 75 GLY A O 1
ATOM 573 N N . LEU A 1 76 ? 18.560 -4.691 -14.665 1.00 65.25 76 LEU A N 1
ATOM 574 C CA . LEU A 1 76 ? 19.265 -4.725 -13.364 1.00 65.25 76 LEU A CA 1
ATOM 575 C C . LEU A 1 76 ? 19.409 -3.353 -12.670 1.00 65.25 76 LEU A C 1
ATOM 577 O O . LEU A 1 76 ? 19.613 -3.304 -11.463 1.00 65.25 76 LEU A O 1
ATOM 581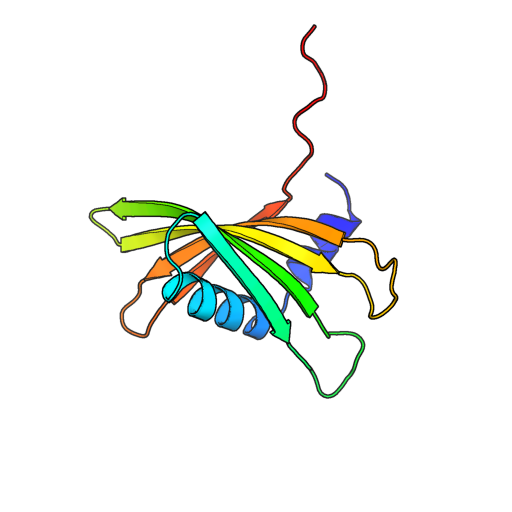 N N . ASN A 1 77 ? 19.323 -2.263 -13.437 1.00 67.94 77 ASN A N 1
ATOM 582 C CA . ASN A 1 77 ? 19.423 -0.880 -12.962 1.00 67.94 77 ASN A CA 1
ATOM 583 C C . ASN A 1 77 ? 18.147 -0.078 -13.269 1.00 67.94 77 ASN A C 1
ATOM 58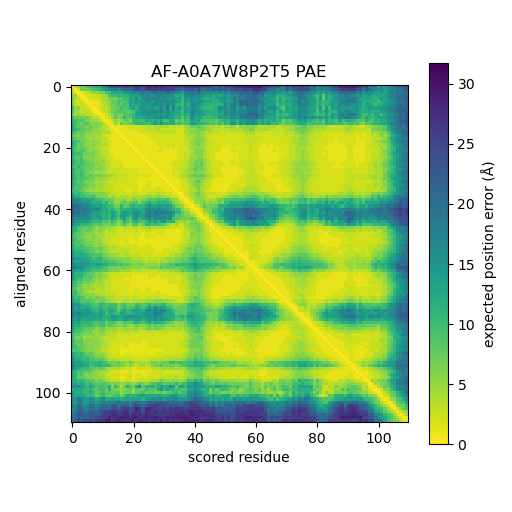5 O O . ASN A 1 77 ? 18.217 1.141 -13.443 1.00 67.94 77 ASN A O 1
ATOM 589 N N . ALA A 1 78 ? 17.003 -0.754 -13.419 1.00 72.50 78 ALA A N 1
ATOM 590 C CA . ALA A 1 78 ? 15.723 -0.091 -13.612 1.00 72.50 78 ALA A CA 1
ATOM 591 C C . ALA A 1 78 ? 15.499 0.921 -12.475 1.00 72.50 78 ALA A C 1
ATOM 593 O O . ALA A 1 78 ? 15.656 0.565 -11.301 1.00 72.50 78 ALA A O 1
ATOM 594 N N . PRO A 1 79 ? 15.189 2.191 -12.787 1.00 73.19 79 PRO A N 1
ATOM 595 C CA . PRO A 1 79 ? 15.027 3.198 -11.757 1.00 73.19 79 PRO A CA 1
ATOM 596 C C . PRO A 1 79 ? 13.855 2.823 -10.852 1.00 73.19 79 PRO A C 1
ATOM 598 O O . PRO A 1 79 ? 12.747 2.539 -11.312 1.00 73.19 79 PRO A O 1
ATOM 601 N N . GLU A 1 80 ? 14.117 2.835 -9.548 1.00 80.81 80 GLU A N 1
ATOM 602 C CA . GLU A 1 80 ? 13.130 2.531 -8.523 1.00 80.81 80 GLU A CA 1
ATOM 603 C C . GLU A 1 80 ? 12.514 3.826 -7.983 1.00 80.81 80 GLU A C 1
ATOM 605 O O . GLU A 1 80 ? 13.214 4.759 -7.580 1.00 80.81 80 GLU A O 1
ATOM 610 N N . ARG A 1 81 ? 11.182 3.883 -7.955 1.00 82.00 81 ARG A N 1
ATOM 611 C CA . ARG A 1 81 ? 10.418 5.007 -7.405 1.00 82.00 81 ARG A CA 1
ATOM 612 C C . ARG A 1 81 ? 9.635 4.560 -6.185 1.00 82.00 81 ARG A C 1
ATOM 614 O O . ARG A 1 81 ? 8.967 3.534 -6.235 1.00 82.00 81 ARG A O 1
ATOM 621 N N . TRP A 1 82 ? 9.700 5.347 -5.115 1.00 85.75 82 TRP A N 1
ATOM 622 C CA . TRP A 1 82 ? 9.062 5.041 -3.838 1.00 85.75 82 TRP A CA 1
ATOM 623 C C . TRP A 1 82 ? 7.828 5.904 -3.586 1.00 85.75 82 TRP A C 1
ATOM 625 O O . TRP A 1 82 ? 7.766 7.087 -3.935 1.00 85.75 82 TRP A O 1
ATOM 635 N N . PHE A 1 83 ? 6.851 5.297 -2.927 1.00 86.50 83 PHE A N 1
ATOM 636 C CA . PHE A 1 83 ? 5.533 5.857 -2.690 1.00 86.50 83 PHE A CA 1
ATOM 637 C C . PHE A 1 83 ? 5.029 5.457 -1.304 1.00 86.50 83 PHE A C 1
ATOM 639 O O . PHE A 1 83 ? 5.391 4.405 -0.775 1.00 86.50 83 PHE A O 1
ATOM 646 N N . THR A 1 84 ? 4.177 6.294 -0.726 1.00 91.44 84 THR A N 1
ATOM 647 C CA . THR A 1 84 ? 3.419 6.011 0.495 1.00 91.44 84 THR A CA 1
ATOM 648 C C . THR A 1 84 ? 1.964 5.770 0.138 1.00 91.44 84 THR A C 1
ATOM 650 O O . THR A 1 84 ? 1.408 6.461 -0.712 1.00 91.44 84 THR A O 1
ATOM 653 N N . ALA A 1 85 ? 1.331 4.804 0.785 1.00 92.75 85 ALA A N 1
ATOM 654 C CA . ALA A 1 85 ? -0.074 4.500 0.574 1.00 92.75 85 ALA A CA 1
ATOM 655 C C . ALA A 1 85 ? -0.703 3.893 1.827 1.00 92.75 85 ALA A C 1
ATOM 657 O O . ALA A 1 85 ? -0.004 3.491 2.761 1.00 92.75 85 ALA A O 1
ATOM 658 N N . SER A 1 86 ? -2.029 3.806 1.816 1.00 94.56 86 SER A N 1
ATOM 659 C CA . SER A 1 86 ? -2.800 3.157 2.874 1.00 94.56 86 SER A CA 1
ATOM 660 C C . SER A 1 86 ? -3.788 2.159 2.279 1.00 94.56 86 SER A C 1
ATOM 662 O O . SER A 1 86 ? -4.372 2.395 1.219 1.00 94.56 86 SER A O 1
ATOM 664 N N . ALA A 1 87 ? -3.987 1.037 2.971 1.00 96.44 87 ALA A N 1
ATOM 665 C CA . ALA A 1 87 ? -5.013 0.049 2.660 1.00 96.44 87 ALA A CA 1
ATOM 666 C C . ALA A 1 87 ? -5.894 -0.170 3.888 1.00 96.44 87 ALA A C 1
ATOM 668 O O . ALA A 1 87 ? -5.381 -0.337 4.992 1.00 96.44 87 ALA A O 1
ATOM 669 N N . CYS A 1 88 ? -7.208 -0.194 3.702 1.00 96.31 88 CYS A N 1
ATOM 670 C CA . CYS A 1 88 ? -8.175 -0.370 4.779 1.00 96.31 88 CYS A CA 1
ATOM 671 C C . CYS A 1 88 ? -8.965 -1.661 4.596 1.00 96.31 88 CYS A C 1
ATOM 673 O O . CYS A 1 88 ? -9.348 -2.022 3.480 1.00 96.31 88 CYS A O 1
ATOM 675 N N . GLN A 1 89 ? -9.207 -2.361 5.698 1.00 96.19 89 GLN A N 1
ATOM 676 C CA . GLN A 1 89 ? -10.069 -3.528 5.733 1.00 96.19 89 GLN A CA 1
ATOM 677 C C . GLN A 1 89 ? -11.518 -3.103 5.473 1.00 96.19 89 GLN A C 1
ATOM 679 O O . GLN A 1 89 ? -12.037 -2.188 6.107 1.00 96.19 89 GLN A O 1
ATOM 684 N N . GLN A 1 90 ? -12.156 -3.789 4.533 1.00 92.06 90 GLN A N 1
ATOM 685 C CA . GLN A 1 90 ? -13.574 -3.695 4.205 1.00 92.06 90 GLN A CA 1
ATOM 686 C C . GLN A 1 90 ? -14.205 -5.095 4.273 1.00 92.06 90 GLN A C 1
ATOM 688 O O . GLN A 1 90 ? -13.498 -6.098 4.412 1.00 92.06 90 GLN A O 1
ATOM 693 N N . ASP A 1 91 ? -15.526 -5.181 4.102 1.00 87.25 91 ASP A N 1
ATOM 694 C CA . ASP A 1 91 ? -16.304 -6.425 4.238 1.00 87.25 91 ASP A CA 1
ATOM 695 C C . ASP A 1 91 ? -15.774 -7.596 3.396 1.00 87.25 91 ASP A C 1
ATOM 697 O O . ASP A 1 91 ? -15.838 -8.751 3.808 1.00 87.25 91 ASP A O 1
ATOM 701 N N . LYS A 1 92 ? -15.243 -7.307 2.200 1.00 86.19 92 LYS A N 1
ATOM 702 C CA . LYS A 1 92 ? -14.763 -8.313 1.234 1.00 86.19 92 LYS A CA 1
ATOM 703 C C . LYS A 1 92 ? -13.236 -8.396 1.139 1.00 86.19 92 LYS A C 1
ATOM 705 O O . LYS A 1 92 ? -12.719 -8.991 0.197 1.00 86.19 92 LYS A O 1
ATOM 710 N N . GLY A 1 93 ? -12.516 -7.784 2.079 1.00 93.25 93 GLY A N 1
ATOM 711 C CA . GLY A 1 93 ? -11.054 -7.782 2.121 1.00 93.25 93 GLY A CA 1
ATOM 712 C C . GLY A 1 93 ? -10.454 -6.382 2.187 1.00 93.25 93 GLY A C 1
ATOM 713 O O . GLY A 1 93 ? -11.131 -5.399 2.468 1.00 93.25 93 GLY A O 1
ATOM 714 N N . TRP A 1 94 ? -9.152 -6.295 1.946 1.00 96.50 94 TRP A N 1
ATOM 715 C CA . TRP A 1 94 ? -8.407 -5.043 2.033 1.00 96.50 94 TRP A CA 1
ATOM 716 C C . TRP A 1 94 ? -8.515 -4.249 0.736 1.00 96.50 94 TRP A C 1
ATOM 718 O O . TRP A 1 94 ? -8.346 -4.805 -0.350 1.00 96.50 94 TRP A O 1
ATOM 728 N N . LYS A 1 95 ? -8.780 -2.946 0.847 1.00 94.88 95 LYS A N 1
ATOM 729 C CA . LYS A 1 95 ? -8.858 -2.021 -0.284 1.00 94.88 95 LYS A CA 1
ATOM 730 C C . LYS A 1 95 ? -7.853 -0.899 -0.168 1.00 94.88 95 LYS A C 1
ATOM 732 O O . LYS A 1 95 ? -7.646 -0.348 0.909 1.00 94.88 95 LYS A O 1
ATOM 737 N N . TRP A 1 96 ? -7.271 -0.556 -1.310 1.00 91.56 96 TRP A N 1
ATOM 738 C CA . TRP A 1 96 ? -6.452 0.634 -1.465 1.00 91.56 96 TRP A CA 1
ATOM 739 C C . TRP A 1 96 ? -7.275 1.880 -1.137 1.00 91.56 96 TRP A C 1
ATOM 741 O O . TRP A 1 96 ? -8.394 2.024 -1.630 1.00 91.56 96 TRP A O 1
ATOM 751 N N . ALA A 1 97 ? -6.729 2.763 -0.305 1.00 88.00 97 ALA A N 1
ATOM 752 C CA . ALA A 1 97 ? -7.395 3.989 0.120 1.00 88.00 97 ALA A CA 1
ATOM 753 C C . ALA A 1 97 ? -6.784 5.223 -0.553 1.00 88.00 97 ALA A C 1
ATOM 755 O O . ALA A 1 97 ? -7.504 6.008 -1.166 1.00 88.00 97 ALA A O 1
ATOM 756 N N . THR A 1 98 ? -5.462 5.388 -0.472 1.00 79.31 98 THR A N 1
ATOM 757 C CA . THR A 1 98 ? -4.740 6.558 -1.001 1.00 79.31 98 THR A CA 1
ATOM 758 C C . THR A 1 98 ? -3.319 6.191 -1.411 1.00 79.31 98 THR A C 1
ATOM 760 O O . THR A 1 98 ? -2.762 5.208 -0.927 1.00 79.31 98 THR A O 1
ATOM 763 N N . ALA A 1 99 ? -2.742 6.976 -2.321 1.00 75.25 99 ALA A N 1
ATOM 764 C CA . ALA A 1 99 ? -1.362 6.848 -2.773 1.00 75.25 99 ALA A CA 1
ATOM 765 C C . ALA A 1 99 ? -0.745 8.238 -2.942 1.00 75.25 99 ALA A C 1
ATOM 767 O O . ALA A 1 99 ? -1.318 9.083 -3.629 1.00 75.25 99 ALA A O 1
ATOM 768 N N . GLU A 1 100 ? 0.442 8.455 -2.390 1.00 74.88 100 GLU A N 1
ATOM 769 C CA . GLU A 1 100 ? 1.188 9.705 -2.498 1.00 74.88 100 GLU A CA 1
ATOM 770 C C . GLU A 1 100 ? 2.669 9.424 -2.803 1.00 74.88 100 GLU A C 1
ATOM 772 O O . GLU A 1 100 ? 3.213 8.396 -2.388 1.00 74.88 100 GLU A O 1
ATOM 777 N N . PRO A 1 101 ? 3.361 10.303 -3.543 1.00 70.00 101 PRO A N 1
ATOM 778 C CA . PRO A 1 101 ? 4.799 10.172 -3.751 1.00 70.00 101 PRO A CA 1
ATOM 779 C C . PRO A 1 101 ? 5.573 10.266 -2.440 1.00 70.00 101 PRO A C 1
ATOM 781 O O . PRO A 1 101 ? 5.376 11.213 -1.676 1.00 70.00 101 PRO A O 1
ATOM 784 N N . ALA A 1 102 ? 6.532 9.363 -2.225 1.00 63.69 102 ALA A N 1
ATOM 785 C CA . ALA A 1 102 ? 7.476 9.496 -1.123 1.00 63.69 102 ALA A CA 1
ATOM 786 C C . ALA A 1 102 ? 8.540 10.525 -1.529 1.00 63.69 102 ALA A C 1
ATOM 788 O O . ALA A 1 102 ? 9.636 10.190 -1.972 1.00 63.69 102 ALA A O 1
ATOM 789 N N . VAL A 1 103 ? 8.188 11.809 -1.470 1.00 61.62 103 VAL A N 1
ATOM 790 C CA . VAL A 1 103 ? 9.146 12.882 -1.751 1.00 61.62 103 VAL A CA 1
ATOM 791 C C . VAL A 1 103 ? 10.313 12.809 -0.764 1.00 61.62 103 VAL A C 1
ATOM 793 O O . VAL A 1 103 ? 10.125 12.567 0.431 1.00 61.62 103 VAL A O 1
ATOM 796 N N . ALA A 1 104 ? 11.527 13.074 -1.246 1.00 47.75 104 ALA A N 1
ATOM 797 C CA . ALA A 1 104 ? 12.680 13.279 -0.382 1.00 47.75 104 ALA A CA 1
ATOM 798 C C . ALA A 1 104 ? 12.467 14.554 0.456 1.00 47.75 104 ALA A C 1
ATOM 800 O O . ALA A 1 104 ? 12.790 15.658 0.024 1.00 47.75 104 ALA A O 1
ATOM 801 N N . ARG A 1 105 ? 11.907 14.442 1.667 1.00 49.50 105 ARG A N 1
ATOM 802 C CA . ARG A 1 105 ? 11.861 15.567 2.619 1.00 49.50 105 ARG A CA 1
ATOM 803 C C . ARG A 1 105 ? 13.182 15.702 3.374 1.00 49.50 105 ARG A C 1
ATOM 805 O O . ARG A 1 105 ? 13.205 15.519 4.581 1.00 49.50 105 ARG A O 1
ATOM 812 N N . TRP A 1 106 ? 14.266 16.018 2.669 1.00 47.97 106 TRP A N 1
ATOM 813 C CA . TRP A 1 106 ? 15.540 16.453 3.268 1.00 47.97 106 TRP A CA 1
ATOM 814 C C . TRP A 1 106 ? 16.111 17.655 2.498 1.00 47.97 106 TRP A C 1
ATOM 816 O O . TRP A 1 106 ? 17.268 17.671 2.095 1.00 47.97 106 TRP A O 1
ATOM 826 N N . GLY A 1 107 ? 15.280 18.673 2.272 1.00 44.62 107 GLY A N 1
ATOM 827 C CA . GLY A 1 107 ? 15.708 19.968 1.748 1.00 44.62 107 GLY A CA 1
ATOM 828 C C . GLY A 1 107 ? 15.174 21.083 2.638 1.00 44.62 107 GLY A C 1
ATOM 829 O O . GLY A 1 107 ? 13.972 21.333 2.621 1.00 44.62 107 GLY A O 1
ATOM 830 N N . ASN A 1 108 ? 16.089 21.724 3.372 1.00 36.56 108 ASN A N 1
ATOM 831 C CA . ASN A 1 108 ? 15.938 22.895 4.253 1.00 36.56 108 ASN A CA 1
ATOM 832 C C . ASN A 1 108 ? 15.652 22.609 5.740 1.00 36.56 108 ASN A C 1
ATOM 834 O O . ASN A 1 108 ? 14.605 22.967 6.271 1.00 36.56 108 ASN A O 1
ATOM 838 N N . LEU A 1 109 ? 16.645 22.038 6.427 1.00 41.31 109 LEU A N 1
ATOM 839 C CA . LEU A 1 109 ? 17.051 22.578 7.728 1.00 41.31 109 LEU A CA 1
ATOM 840 C C . LEU A 1 109 ? 18.128 23.634 7.440 1.00 41.31 109 LEU A C 1
ATOM 842 O O . LEU A 1 109 ? 19.284 23.290 7.198 1.00 41.31 109 LEU A O 1
ATOM 846 N N . GLN A 1 110 ? 17.704 24.893 7.375 1.00 45.94 110 GLN A N 1
ATOM 847 C CA . GLN A 1 110 ? 18.523 26.049 7.736 1.00 45.94 110 GLN A CA 1
ATOM 848 C C . GLN A 1 110 ? 17.874 26.668 8.967 1.00 45.94 110 GLN A C 1
ATOM 850 O O . GLN A 1 110 ? 16.620 26.704 8.984 1.00 45.94 110 GLN A O 1
#